Protein AF-A0A3A8TGN4-F1 (afdb_monomer_lite)

Secondary structure (DSSP, 8-state):
--SSSSSSGGGTHHHHHHHHHHHHHHHHHTTTT-------HHHHHHHTTTSSSSTTPPPPHHHHHHHS-HHHHHHHHH-HHHH-TT-----TTS-HHHHHHHHHHHHHHTSPPPPPHHHHHHHHHHHHHHHHHHHHHH-TT----------

Sequence (151 aa):
MKRLHLLFLLLAPGIASAQASGETAFKRACVRCHVAQAPSVQAKKQSRGLTRSYPGAGPNLGEVMSRRSVDQVRTWIDNPTKVNRKTGCDTRRLADSEKNALIQFLATRAQPPPPPRDEMLEQEKRKGLARQSEQRQSQPGQQNPQQKGSK

Foldseek 3Di:
DPPPPVVVVVPPPVPVVLLVLLVVLCVPAPPVAEAQAADDPVVVVVVVPVVDDDPRHDYHLLVVPVVDDLVRLLVCLVPVCVVPVPDPRDNVPDDPSNSVSNSVNSNVRNDHDPDPPVVVVVVVVVVVVVVVVVVVVVDPDDDDPDDDDDD

pLDDT: mean 77.04, std 17.83, range [41.75, 95.62]

Radius of gyration: 25.77 Å; chains: 1; bounding box: 66×50×77 Å

Structure (mmCIF, N/CA/C/O backbone):
data_AF-A0A3A8TGN4-F1
#
_entry.id   AF-A0A3A8TGN4-F1
#
loop_
_atom_site.group_PDB
_atom_site.id
_atom_site.type_symbol
_atom_site.label_atom_id
_atom_site.label_alt_id
_atom_site.label_comp_id
_atom_site.label_asym_id
_atom_site.label_entity_id
_atom_site.label_seq_id
_atom_site.pdbx_PDB_ins_code
_atom_site.Cartn_x
_atom_site.Cartn_y
_atom_site.Cartn_z
_atom_site.occupancy
_atom_site.B_iso_or_equiv
_atom_site.auth_seq_id
_atom_site.auth_comp_id
_atom_site.auth_asym_id
_atom_site.auth_atom_id
_atom_site.pdbx_PDB_model_num
ATOM 1 N N . MET A 1 1 ? 2.861 -31.285 33.671 1.00 47.78 1 MET A N 1
ATOM 2 C CA . MET A 1 1 ? 2.458 -30.842 32.314 1.00 47.78 1 MET A CA 1
ATOM 3 C C . MET A 1 1 ? 2.434 -29.306 32.195 1.00 47.78 1 MET A C 1
ATOM 5 O O . MET A 1 1 ? 1.387 -28.730 31.962 1.00 47.78 1 MET A O 1
ATOM 9 N N . LYS A 1 2 ? 3.567 -28.610 32.402 1.00 53.62 2 LYS A N 1
ATOM 10 C CA . LYS A 1 2 ? 3.646 -27.123 32.366 1.00 53.62 2 LYS A CA 1
ATOM 11 C C . LYS A 1 2 ? 4.832 -26.573 31.553 1.00 53.62 2 LYS A C 1
ATOM 13 O O . LYS A 1 2 ? 5.042 -25.371 31.509 1.00 53.62 2 LYS A O 1
ATOM 18 N N . ARG A 1 3 ? 5.607 -27.444 30.892 1.00 56.09 3 ARG A N 1
ATOM 19 C CA . ARG A 1 3 ? 6.813 -27.062 30.130 1.00 56.09 3 ARG A CA 1
ATOM 20 C C . ARG A 1 3 ? 6.590 -26.910 28.621 1.00 56.09 3 ARG A C 1
ATOM 22 O O . ARG A 1 3 ? 7.488 -26.445 27.935 1.00 56.09 3 ARG A O 1
ATOM 29 N N . LEU A 1 4 ? 5.407 -27.254 28.104 1.00 57.31 4 LEU A N 1
ATOM 30 C CA . LEU A 1 4 ? 5.152 -27.262 26.657 1.00 57.31 4 LEU A CA 1
ATOM 31 C C . LEU A 1 4 ? 4.652 -25.918 26.091 1.00 57.31 4 LEU A C 1
ATOM 33 O O . LEU A 1 4 ? 4.679 -25.728 24.883 1.00 57.31 4 LEU A O 1
ATOM 37 N N . HIS A 1 5 ? 4.231 -24.967 26.933 1.00 55.25 5 HIS A N 1
ATOM 38 C CA . HIS A 1 5 ? 3.720 -23.667 26.467 1.00 55.25 5 HIS A CA 1
ATOM 39 C C . HIS A 1 5 ? 4.806 -22.615 26.196 1.00 55.25 5 HIS A C 1
ATOM 41 O O . HIS A 1 5 ? 4.541 -21.639 25.504 1.00 55.25 5 HIS A O 1
ATOM 47 N N . LEU A 1 6 ? 6.037 -22.816 26.678 1.00 56.91 6 LEU A N 1
ATOM 48 C CA . LEU A 1 6 ? 7.140 -21.866 26.464 1.00 56.91 6 LEU A CA 1
ATOM 49 C C . LEU A 1 6 ? 7.827 -22.017 25.096 1.00 56.91 6 LEU A C 1
ATOM 51 O O . LEU A 1 6 ? 8.460 -21.077 24.629 1.00 56.91 6 LEU A O 1
ATOM 55 N N . LEU A 1 7 ? 7.665 -23.159 24.420 1.00 55.78 7 LEU A N 1
ATOM 56 C CA . LEU A 1 7 ? 8.272 -23.406 23.105 1.00 55.78 7 LEU A CA 1
ATOM 57 C C . LEU A 1 7 ? 7.545 -22.697 21.950 1.00 55.78 7 LEU A C 1
ATOM 59 O O . LEU A 1 7 ? 8.168 -22.397 20.938 1.00 55.78 7 LEU A O 1
ATOM 63 N N . PHE A 1 8 ? 6.263 -22.355 22.108 1.00 55.47 8 PHE A N 1
ATOM 64 C CA . PHE A 1 8 ? 5.501 -21.644 21.071 1.00 55.47 8 PHE A CA 1
ATOM 65 C C . PHE A 1 8 ? 5.881 -20.158 20.946 1.00 55.47 8 PHE A C 1
ATOM 67 O O . PHE A 1 8 ? 5.748 -19.580 19.871 1.00 55.47 8 PHE A O 1
ATOM 74 N N . LEU A 1 9 ? 6.403 -19.539 22.013 1.00 58.31 9 LEU A N 1
ATOM 75 C CA . LEU A 1 9 ? 6.817 -18.127 22.009 1.00 58.31 9 LEU A CA 1
ATOM 76 C C . LEU A 1 9 ? 8.159 -17.889 21.296 1.00 58.31 9 LEU A C 1
ATOM 78 O O . LEU A 1 9 ? 8.432 -16.773 20.862 1.00 58.31 9 LEU A O 1
ATOM 82 N N . LEU A 1 10 ? 8.981 -18.930 21.129 1.00 58.22 10 LEU A N 1
ATOM 83 C CA . LEU A 1 10 ? 10.295 -18.838 20.481 1.00 58.22 10 LEU A CA 1
ATOM 84 C C . LEU A 1 10 ? 10.240 -18.948 18.945 1.00 58.22 10 LEU A C 1
ATOM 86 O O . LEU A 1 10 ? 11.234 -18.657 18.288 1.00 58.22 10 LEU A O 1
ATOM 90 N N . LEU A 1 11 ? 9.087 -19.298 18.357 1.00 56.78 11 LEU A N 1
ATOM 91 C CA . LEU A 1 11 ? 8.888 -19.336 16.896 1.00 56.78 11 LEU A CA 1
ATOM 92 C C . LEU A 1 11 ? 8.423 -17.996 16.289 1.00 56.78 11 LEU A C 1
ATOM 94 O O . LEU A 1 11 ? 8.167 -17.913 15.088 1.00 56.78 11 LEU A O 1
ATOM 98 N N . ALA A 1 12 ? 8.370 -16.918 17.075 1.00 54.59 12 ALA A N 1
ATOM 99 C CA . ALA A 1 12 ? 7.959 -15.596 16.603 1.00 54.59 12 ALA A CA 1
ATOM 100 C C . ALA A 1 12 ? 9.026 -14.687 15.919 1.00 54.59 12 ALA A C 1
ATOM 102 O O . ALA A 1 12 ? 8.636 -13.587 15.517 1.00 54.59 12 ALA A O 1
ATOM 103 N N . PRO A 1 13 ? 10.323 -15.033 15.711 1.00 55.44 13 PRO A N 1
ATOM 104 C CA . PRO A 1 13 ? 11.270 -14.068 15.133 1.00 55.44 13 PRO A CA 1
ATOM 105 C C . PRO A 1 13 ? 11.105 -13.837 13.617 1.00 55.44 13 PRO A C 1
ATOM 107 O O . PRO A 1 13 ? 11.727 -12.929 13.070 1.00 55.44 13 PRO A O 1
ATOM 110 N N . GLY A 1 14 ? 10.250 -14.594 12.920 1.00 53.44 14 GLY A N 1
ATOM 111 C CA . GLY A 1 14 ? 10.043 -14.436 11.472 1.00 53.44 14 GLY A CA 1
ATOM 112 C C . GLY A 1 14 ? 9.105 -13.293 11.059 1.00 53.44 14 GLY A C 1
ATOM 113 O O . GLY A 1 14 ? 9.177 -12.813 9.932 1.00 53.44 14 GLY A O 1
ATOM 114 N N . ILE A 1 15 ? 8.219 -12.836 11.948 1.00 54.81 15 ILE A N 1
ATOM 115 C CA . ILE A 1 15 ? 7.151 -11.887 11.573 1.00 54.81 15 ILE A CA 1
ATOM 116 C C . ILE A 1 15 ? 7.651 -10.433 11.624 1.00 54.81 15 ILE A C 1
ATOM 118 O O . ILE A 1 15 ? 7.251 -9.599 10.810 1.00 54.81 15 ILE A O 1
ATOM 122 N N . ALA A 1 16 ? 8.570 -10.123 12.542 1.00 58.50 16 ALA A N 1
ATOM 123 C CA . ALA A 1 16 ? 9.116 -8.775 12.699 1.00 58.50 16 ALA A CA 1
ATOM 124 C C . ALA A 1 16 ? 10.047 -8.369 11.539 1.00 58.50 16 ALA A C 1
ATOM 126 O O . ALA A 1 16 ? 10.009 -7.223 11.087 1.00 58.50 16 ALA A O 1
ATOM 127 N N . SER A 1 17 ? 10.844 -9.304 11.011 1.00 60.22 17 SER A N 1
ATOM 128 C CA . SER A 1 17 ? 11.780 -9.037 9.909 1.00 60.22 17 SER A CA 1
ATOM 129 C C . SER A 1 17 ? 11.064 -8.742 8.586 1.00 60.22 17 SER A C 1
ATOM 131 O O . SER A 1 17 ? 11.478 -7.849 7.844 1.00 60.22 17 SER A O 1
ATOM 133 N N . ALA A 1 18 ? 9.943 -9.418 8.319 1.00 59.19 18 ALA A N 1
ATOM 134 C CA . ALA A 1 18 ? 9.122 -9.179 7.134 1.00 59.19 18 ALA A CA 1
ATOM 13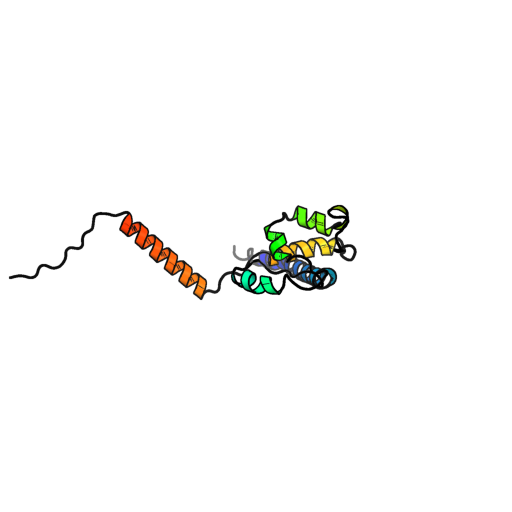5 C C . ALA A 1 18 ? 8.488 -7.773 7.128 1.00 59.19 18 ALA A C 1
ATOM 137 O O . ALA A 1 18 ? 8.448 -7.119 6.086 1.00 59.19 18 ALA A O 1
ATOM 138 N N . GLN A 1 19 ? 8.046 -7.267 8.285 1.00 65.00 19 GLN A N 1
ATOM 139 C CA . GLN A 1 19 ? 7.483 -5.914 8.389 1.00 65.00 19 GLN A CA 1
ATOM 140 C C . GLN A 1 19 ? 8.542 -4.822 8.206 1.00 65.00 19 GLN A C 1
ATOM 142 O O . GLN A 1 19 ? 8.312 -3.867 7.462 1.00 65.00 19 GLN A O 1
ATOM 147 N N . ALA A 1 20 ? 9.724 -4.990 8.809 1.00 74.56 20 ALA A N 1
ATOM 148 C CA . ALA A 1 20 ? 10.839 -4.058 8.629 1.00 74.56 20 ALA A CA 1
ATOM 149 C C . ALA A 1 20 ? 11.309 -3.999 7.161 1.00 74.56 20 ALA A C 1
ATOM 151 O O . ALA A 1 20 ? 11.596 -2.922 6.627 1.00 74.56 20 ALA A O 1
ATOM 152 N N . SER A 1 21 ? 11.328 -5.150 6.479 1.00 85.00 21 SER A N 1
ATOM 153 C CA . SER A 1 21 ? 11.619 -5.236 5.043 1.00 85.00 21 SER A CA 1
ATOM 154 C C . SER A 1 21 ? 10.566 -4.507 4.195 1.00 85.00 21 SER A C 1
ATOM 156 O O . SER A 1 21 ? 10.923 -3.714 3.322 1.00 85.00 21 SER A O 1
ATOM 158 N N . GLY A 1 22 ? 9.276 -4.694 4.492 1.00 90.94 22 GLY A N 1
ATOM 159 C CA . GLY A 1 22 ? 8.182 -4.043 3.766 1.00 90.94 22 GLY A CA 1
ATOM 160 C C . GLY A 1 22 ? 8.161 -2.521 3.920 1.00 90.94 22 GLY A C 1
ATOM 161 O O . GLY A 1 22 ? 7.978 -1.798 2.938 1.00 90.94 22 GLY A O 1
ATOM 162 N N . GLU A 1 23 ? 8.422 -2.016 5.126 1.00 92.12 23 GLU A N 1
ATOM 163 C CA . GLU A 1 23 ? 8.550 -0.576 5.371 1.00 92.12 23 GLU A CA 1
ATOM 164 C C . GLU A 1 23 ? 9.742 0.026 4.611 1.00 92.12 23 GLU A C 1
ATOM 166 O O . GLU A 1 23 ? 9.642 1.112 4.032 1.00 92.12 23 GLU A O 1
ATOM 171 N N . THR A 1 24 ? 10.864 -0.694 4.564 1.00 93.25 24 THR A N 1
ATOM 172 C CA . THR A 1 24 ? 12.062 -0.270 3.828 1.00 93.25 24 THR A CA 1
ATOM 173 C C . THR A 1 24 ? 11.790 -0.208 2.325 1.00 93.25 24 THR A C 1
ATOM 175 O O . THR A 1 24 ? 12.111 0.793 1.677 1.00 93.25 24 THR A O 1
ATOM 178 N N . ALA A 1 25 ? 11.118 -1.224 1.776 1.00 94.12 25 ALA A N 1
ATOM 179 C CA . ALA A 1 25 ? 10.684 -1.240 0.382 1.00 94.12 25 ALA A CA 1
ATOM 180 C C . ALA A 1 25 ? 9.755 -0.053 0.065 1.00 94.12 25 ALA A C 1
ATOM 182 O O . ALA A 1 25 ? 9.953 0.643 -0.936 1.00 94.12 25 ALA A O 1
ATOM 183 N N . PHE A 1 26 ? 8.801 0.249 0.955 1.00 93.44 26 PHE A N 1
ATOM 184 C CA . PHE A 1 26 ? 7.904 1.399 0.816 1.00 93.44 26 PHE A CA 1
ATOM 185 C C . PHE A 1 26 ? 8.665 2.734 0.813 1.00 93.44 26 PHE A C 1
ATOM 187 O O . PHE A 1 26 ? 8.457 3.567 -0.075 1.00 93.44 26 PHE A O 1
ATOM 194 N N . LYS A 1 27 ? 9.575 2.940 1.772 1.00 91.81 27 LYS A N 1
ATOM 195 C CA . LYS A 1 27 ? 10.405 4.154 1.864 1.00 91.81 27 LYS A CA 1
ATOM 196 C C . LYS A 1 27 ? 11.276 4.352 0.624 1.00 91.81 27 LYS A C 1
ATOM 198 O O . LYS A 1 27 ? 11.461 5.478 0.177 1.00 91.81 27 LYS A O 1
ATOM 203 N N . ARG A 1 28 ? 11.780 3.267 0.037 1.00 92.00 28 ARG A N 1
ATOM 204 C CA . ARG A 1 28 ? 12.645 3.324 -1.147 1.00 92.00 28 ARG A CA 1
ATOM 205 C C . ARG A 1 28 ? 11.875 3.583 -2.443 1.00 92.00 28 ARG A C 1
ATOM 207 O O . ARG A 1 28 ? 12.333 4.370 -3.270 1.00 92.00 28 ARG A O 1
ATOM 214 N N . ALA A 1 29 ? 10.739 2.914 -2.641 1.00 91.56 29 ALA A N 1
ATOM 215 C CA . ALA A 1 29 ? 10.053 2.884 -3.936 1.00 91.56 29 ALA A CA 1
ATOM 216 C C . ALA A 1 29 ? 8.766 3.721 -3.996 1.00 91.56 29 ALA A C 1
ATOM 218 O O . ALA A 1 29 ? 8.382 4.166 -5.075 1.00 91.56 29 ALA A O 1
ATOM 219 N N . CYS A 1 30 ? 8.090 3.947 -2.868 1.00 91.75 30 CYS A N 1
ATOM 220 C CA . CYS A 1 30 ? 6.711 4.443 -2.866 1.00 91.75 30 CYS A CA 1
ATOM 221 C C . CYS A 1 30 ? 6.552 5.824 -2.218 1.00 91.75 30 CYS A C 1
ATOM 223 O O . CYS A 1 30 ? 5.723 6.607 -2.678 1.00 91.75 30 CYS A O 1
ATOM 225 N N . VAL A 1 31 ? 7.346 6.152 -1.190 1.00 90.69 31 VAL A N 1
ATOM 226 C CA . VAL A 1 31 ? 7.131 7.346 -0.339 1.00 90.69 31 VAL A CA 1
ATOM 227 C C . VAL A 1 31 ? 7.197 8.682 -1.086 1.00 90.69 31 VAL A C 1
ATOM 229 O O . VAL A 1 31 ? 6.625 9.672 -0.644 1.00 90.69 31 VAL A O 1
ATOM 232 N N . ARG A 1 32 ? 7.867 8.719 -2.245 1.00 88.38 32 ARG A N 1
ATOM 233 C CA . ARG A 1 32 ? 7.952 9.924 -3.085 1.00 88.38 32 ARG A CA 1
ATOM 234 C C . ARG A 1 32 ? 6.606 10.327 -3.684 1.00 88.38 32 ARG A C 1
ATOM 236 O O . ARG A 1 32 ? 6.395 11.505 -3.944 1.00 88.38 32 ARG A O 1
ATOM 243 N N . CYS A 1 33 ? 5.729 9.355 -3.924 1.00 89.94 33 CYS A N 1
ATOM 244 C CA . CYS A 1 33 ? 4.431 9.572 -4.560 1.00 89.94 33 CYS A CA 1
ATOM 245 C C . CYS A 1 33 ? 3.269 9.238 -3.626 1.00 89.94 33 CYS A C 1
ATOM 247 O O . CYS A 1 33 ? 2.172 9.739 -3.831 1.00 89.94 33 CYS A O 1
ATOM 249 N N . HIS A 1 34 ? 3.477 8.390 -2.623 1.00 91.44 34 HIS A N 1
ATOM 250 C CA . HIS A 1 34 ? 2.407 7.806 -1.832 1.00 91.44 34 HIS A CA 1
ATOM 251 C C . HIS A 1 34 ? 2.625 7.986 -0.334 1.00 91.44 34 HIS A C 1
ATOM 253 O O . HIS A 1 34 ? 3.747 7.971 0.164 1.00 91.44 34 HIS A O 1
ATOM 259 N N . VAL A 1 35 ? 1.514 8.013 0.397 1.00 89.75 35 VAL A N 1
ATOM 260 C CA . VAL A 1 35 ? 1.479 7.798 1.847 1.00 89.75 35 VAL A CA 1
ATOM 261 C C . VAL A 1 35 ? 0.849 6.434 2.146 1.00 89.75 35 VAL A C 1
ATOM 263 O O . VAL A 1 35 ? 0.011 5.958 1.382 1.00 89.75 35 VAL A O 1
ATOM 266 N N . ALA A 1 36 ? 1.253 5.799 3.248 1.00 88.50 36 ALA A N 1
ATOM 267 C CA 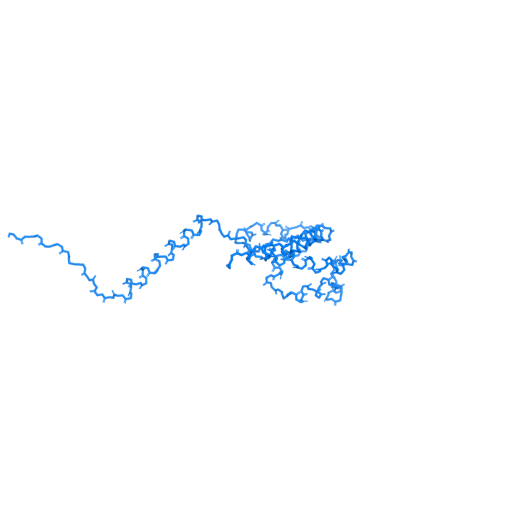. ALA A 1 36 ? 0.694 4.535 3.736 1.00 88.50 36 ALA A CA 1
ATOM 268 C C . ALA A 1 36 ? 0.069 4.759 5.119 1.00 88.50 36 ALA A C 1
ATOM 270 O O . ALA A 1 36 ? 0.673 4.469 6.159 1.00 88.50 36 ALA A O 1
ATOM 271 N N . GLN A 1 37 ? -1.123 5.356 5.129 1.00 82.69 37 GLN A N 1
ATOM 272 C CA . GLN A 1 37 ? -1.853 5.667 6.355 1.00 82.69 37 GLN A CA 1
ATOM 273 C C . GLN A 1 37 ? -3.310 5.244 6.227 1.00 82.69 37 GLN A C 1
ATOM 275 O O . GLN A 1 37 ? -3.967 5.543 5.229 1.00 82.69 37 GLN A O 1
ATOM 280 N N . ALA A 1 38 ? -3.817 4.593 7.266 1.00 75.06 38 ALA A N 1
ATOM 281 C CA . ALA A 1 38 ? -5.200 4.181 7.330 1.00 75.06 38 ALA A CA 1
ATOM 282 C C . ALA A 1 38 ? -6.164 5.369 7.187 1.00 75.06 38 ALA A C 1
ATOM 284 O O . ALA A 1 38 ? -5.883 6.470 7.680 1.00 75.06 38 ALA A O 1
ATOM 285 N N . PRO A 1 39 ? -7.328 5.157 6.558 1.00 66.25 39 PRO A N 1
ATOM 286 C CA . PRO A 1 39 ? -8.376 6.159 6.530 1.00 66.25 39 PRO A CA 1
ATOM 287 C C . PRO A 1 39 ? -8.934 6.353 7.949 1.00 66.25 39 PRO A C 1
ATOM 289 O O . PRO A 1 39 ? -9.677 5.516 8.449 1.00 66.25 39 PRO A O 1
ATOM 292 N N . SER A 1 40 ? -8.598 7.465 8.607 1.00 64.50 40 SER A N 1
ATOM 293 C CA . SER A 1 40 ? -9.250 7.885 9.855 1.00 64.50 40 SER A CA 1
ATOM 294 C C . SER A 1 40 ? -10.195 9.067 9.627 1.00 64.50 40 SER A C 1
ATOM 296 O O . SER A 1 40 ? -10.064 9.831 8.663 1.00 64.50 40 SER A O 1
ATOM 298 N N . VAL A 1 41 ? -11.179 9.222 10.516 1.00 57.53 41 VAL A N 1
ATOM 299 C CA . VAL A 1 41 ? -12.149 10.328 10.462 1.00 57.53 41 VAL A CA 1
ATOM 300 C C . VAL A 1 41 ? -11.438 11.677 10.648 1.00 57.53 41 VAL A C 1
ATOM 302 O O . VAL A 1 41 ? -11.753 12.625 9.926 1.00 57.53 41 VAL A O 1
ATOM 305 N N . GLN A 1 42 ? -10.406 11.754 11.504 1.00 52.91 42 GLN A N 1
ATOM 306 C CA . GLN A 1 42 ? -9.517 12.924 11.564 1.00 52.91 42 GLN A CA 1
ATOM 307 C C . GLN A 1 42 ? -8.640 13.066 10.303 1.00 52.91 42 GLN A C 1
ATOM 309 O O . GLN A 1 42 ? -8.474 14.179 9.797 1.00 52.91 42 GLN A O 1
ATOM 314 N N . ALA A 1 43 ? -8.140 11.964 9.732 1.00 51.50 43 ALA A N 1
ATOM 315 C CA . ALA A 1 43 ? -7.313 11.999 8.526 1.00 51.50 43 ALA A CA 1
ATOM 316 C C . ALA A 1 43 ? -8.089 12.479 7.296 1.00 51.50 43 ALA A C 1
ATOM 318 O O . ALA A 1 43 ? -7.484 13.105 6.442 1.00 51.50 43 ALA A O 1
ATOM 319 N N . LYS A 1 44 ? -9.416 12.300 7.203 1.00 49.88 44 LYS A N 1
ATOM 320 C CA . LYS A 1 44 ? -10.231 12.907 6.126 1.00 49.88 44 LYS A CA 1
ATOM 321 C C . LYS A 1 44 ? -10.265 14.441 6.170 1.00 49.88 44 LYS A C 1
ATOM 323 O O . LYS A 1 44 ? -10.426 15.066 5.121 1.00 49.88 44 LYS A O 1
ATOM 328 N N . LYS A 1 45 ? -10.113 15.060 7.350 1.00 46.22 45 LYS A N 1
ATOM 329 C CA . LYS A 1 45 ? -9.974 16.524 7.477 1.00 46.22 45 LYS A CA 1
ATOM 330 C C . LYS A 1 45 ? -8.574 16.997 7.071 1.00 46.22 45 LYS A C 1
ATOM 332 O O . LYS A 1 45 ? -8.469 18.034 6.429 1.00 46.22 45 LYS A O 1
ATOM 337 N N . GLN A 1 46 ? -7.527 16.225 7.376 1.00 44.97 46 GLN A N 1
ATOM 338 C CA . GLN A 1 46 ? -6.140 16.558 7.009 1.00 44.97 46 GLN A CA 1
ATOM 339 C C . GLN A 1 46 ? -5.767 16.157 5.567 1.00 44.97 46 GLN A C 1
ATOM 341 O O . GLN A 1 46 ? -4.971 16.831 4.918 1.00 44.97 46 GLN A O 1
ATOM 346 N N . SER A 1 47 ? -6.370 15.103 5.011 1.00 46.72 47 SER A N 1
ATOM 347 C CA . SER A 1 47 ? -6.037 14.578 3.682 1.00 46.72 47 SER A CA 1
ATOM 348 C C . SER A 1 47 ? -6.568 15.445 2.553 1.00 46.72 47 SER A C 1
ATOM 350 O O . SER A 1 47 ? -5.963 15.445 1.483 1.00 46.72 47 SER A O 1
ATOM 352 N N . ARG A 1 48 ? -7.612 16.255 2.789 1.00 45.69 48 ARG A N 1
ATOM 353 C CA . ARG A 1 48 ? -8.049 17.290 1.835 1.00 45.69 48 ARG A CA 1
ATOM 354 C C . ARG A 1 48 ? -6.937 18.296 1.497 1.00 45.69 48 ARG A C 1
ATOM 356 O O . ARG A 1 48 ? -7.021 18.905 0.438 1.00 45.69 48 ARG A O 1
ATOM 363 N N . GLY A 1 49 ? -5.904 18.425 2.340 1.00 41.88 49 GLY A N 1
ATOM 364 C CA . GLY A 1 49 ? -4.723 19.264 2.093 1.00 41.88 49 GLY A CA 1
ATOM 365 C C . GLY A 1 49 ? -3.445 18.521 1.675 1.00 41.88 49 GLY A C 1
ATOM 366 O O . GLY A 1 49 ? -2.496 19.168 1.260 1.00 41.88 49 GLY A O 1
ATOM 367 N N . LEU A 1 50 ? -3.398 17.184 1.766 1.00 47.56 50 LEU A N 1
ATOM 368 C CA . LEU A 1 50 ? -2.199 16.381 1.444 1.00 47.56 50 LEU A CA 1
ATOM 369 C C . LEU A 1 50 ? -2.372 15.478 0.211 1.00 47.56 50 LEU A C 1
ATOM 371 O O . LEU A 1 50 ? -1.388 15.001 -0.341 1.00 47.56 50 LEU A O 1
ATOM 375 N N . THR A 1 51 ? -3.609 15.261 -0.255 1.00 47.72 51 THR A N 1
ATOM 376 C CA . THR A 1 51 ? -3.904 14.565 -1.531 1.00 47.72 51 THR A CA 1
ATOM 377 C C . THR A 1 51 ? -4.051 15.515 -2.725 1.00 47.72 51 THR A C 1
ATOM 379 O O . THR A 1 51 ? -4.310 15.082 -3.846 1.00 47.72 51 THR A O 1
ATOM 382 N N . ARG A 1 52 ? -3.851 16.815 -2.503 1.00 49.97 52 ARG A N 1
ATOM 383 C CA . ARG A 1 52 ? -3.790 17.871 -3.519 1.00 49.97 52 ARG A CA 1
ATOM 384 C C . ARG A 1 52 ? -2.636 18.774 -3.058 1.00 49.97 52 ARG A C 1
ATOM 386 O O . ARG A 1 52 ? -2.745 19.363 -1.996 1.00 49.97 52 ARG A O 1
ATOM 393 N N . SER A 1 53 ? -1.440 18.745 -3.647 1.00 50.69 53 SER A N 1
ATOM 394 C CA . SER A 1 53 ? -1.112 19.643 -4.762 1.00 50.69 53 SER A CA 1
ATOM 395 C C . SER A 1 53 ? 0.369 19.518 -5.177 1.00 50.69 53 SER A C 1
ATOM 397 O O . SER A 1 53 ? 1.147 20.447 -4.983 1.00 50.69 53 SER A O 1
ATOM 399 N N . TYR A 1 54 ? 0.792 18.398 -5.768 1.00 53.72 54 TYR A N 1
ATOM 400 C CA . TYR A 1 54 ? 1.959 18.432 -6.661 1.00 53.72 54 TYR A CA 1
ATOM 401 C C . TYR A 1 54 ? 1.782 17.432 -7.816 1.00 53.72 54 TYR A C 1
ATOM 403 O O . TYR A 1 54 ? 1.305 16.316 -7.578 1.00 53.72 54 TYR A O 1
ATOM 411 N N . PRO A 1 55 ? 2.118 17.801 -9.067 1.00 52.50 55 PRO A N 1
ATOM 412 C CA . PRO A 1 55 ? 2.091 16.883 -10.202 1.00 52.50 55 PRO A CA 1
ATOM 413 C C . PRO A 1 55 ? 2.908 15.611 -9.916 1.00 52.50 55 PRO A C 1
ATOM 415 O O . PRO A 1 55 ? 4.097 15.683 -9.630 1.00 52.50 55 PRO A O 1
ATOM 418 N N . GLY A 1 56 ? 2.274 14.435 -9.982 1.00 62.25 56 GLY A N 1
ATOM 419 C CA . GLY A 1 56 ? 2.935 13.141 -9.741 1.00 62.25 56 GLY A CA 1
ATOM 420 C C . GLY A 1 56 ? 2.698 12.510 -8.362 1.00 62.25 56 GLY A C 1
ATOM 421 O O . GLY A 1 56 ? 3.216 11.422 -8.106 1.00 62.25 56 GLY A O 1
ATOM 422 N N . ALA A 1 57 ? 1.896 13.132 -7.490 1.00 78.06 57 ALA A N 1
ATOM 423 C CA . ALA A 1 57 ? 1.406 12.475 -6.277 1.00 78.06 57 ALA A CA 1
ATOM 424 C C . ALA A 1 57 ? 0.398 11.358 -6.621 1.00 78.06 57 ALA A C 1
ATOM 426 O O . ALA A 1 57 ? -0.547 11.556 -7.386 1.00 78.06 57 ALA A O 1
ATOM 427 N N . GLY A 1 58 ? 0.608 10.174 -6.051 1.00 83.88 58 GLY A N 1
ATOM 428 C CA . GLY A 1 58 ? -0.286 9.025 -6.129 1.00 83.88 58 GLY A CA 1
ATOM 429 C C . GLY A 1 58 ? -1.270 8.963 -4.948 1.00 83.88 58 GLY A C 1
ATOM 430 O O . GLY A 1 58 ? -1.134 9.701 -3.972 1.00 83.88 58 GLY A O 1
ATOM 431 N N . PRO A 1 59 ? -2.288 8.084 -5.004 1.00 88.12 59 PRO A N 1
ATOM 432 C CA . PRO A 1 59 ? -3.275 7.940 -3.931 1.00 88.12 59 PRO A CA 1
ATOM 433 C C . PRO A 1 59 ? -2.657 7.476 -2.603 1.00 88.12 59 PRO A C 1
ATOM 435 O O . PRO A 1 59 ? -1.633 6.794 -2.585 1.00 88.12 59 PRO A O 1
ATOM 438 N N . ASN A 1 60 ? -3.328 7.755 -1.482 1.00 88.19 60 ASN A N 1
ATOM 439 C CA . ASN A 1 60 ? -2.988 7.134 -0.200 1.00 88.19 60 ASN A CA 1
ATOM 440 C C . ASN A 1 60 ? -3.183 5.611 -0.293 1.00 88.19 60 ASN A C 1
ATOM 442 O O . ASN A 1 60 ? -4.301 5.131 -0.495 1.00 88.19 60 ASN A O 1
ATOM 446 N N . LEU A 1 61 ? -2.109 4.843 -0.117 1.00 90.81 61 LEU A N 1
ATOM 447 C CA . LEU A 1 61 ? -2.152 3.389 -0.242 1.00 90.81 61 LEU A CA 1
ATOM 448 C C . LEU A 1 61 ? -2.902 2.718 0.909 1.00 90.81 61 LEU A C 1
ATOM 450 O O . LEU A 1 61 ? -3.521 1.688 0.678 1.00 90.81 61 LEU A O 1
ATOM 454 N N . GLY A 1 62 ? -2.947 3.313 2.104 1.00 87.12 62 GLY A N 1
ATOM 455 C CA . GLY A 1 62 ? -3.786 2.788 3.189 1.00 87.12 62 GLY A CA 1
ATOM 456 C C . GLY A 1 62 ? -5.281 2.837 2.842 1.00 87.12 62 GLY A C 1
ATOM 457 O O . GLY A 1 62 ? -6.030 1.927 3.183 1.00 87.12 62 GLY A O 1
ATOM 458 N N . GLU A 1 63 ? -5.711 3.844 2.075 1.00 85.75 63 GLU A N 1
ATOM 459 C CA . GLU A 1 63 ? -7.072 3.914 1.529 1.00 85.75 63 GLU A CA 1
ATOM 460 C C . GLU A 1 63 ? -7.273 2.924 0.372 1.00 85.75 63 GLU A C 1
ATOM 462 O O . GLU A 1 63 ? -8.307 2.257 0.310 1.00 85.75 63 GLU A O 1
ATOM 467 N N . VAL A 1 64 ? -6.287 2.773 -0.522 1.00 89.75 64 VAL A N 1
ATOM 468 C CA . VAL A 1 64 ? -6.334 1.769 -1.603 1.00 89.75 64 VAL A CA 1
ATOM 469 C C . VAL A 1 64 ? -6.534 0.359 -1.044 1.00 89.75 64 VAL A C 1
ATOM 471 O O . VAL A 1 64 ? -7.389 -0.366 -1.552 1.00 89.75 64 VAL A O 1
ATOM 474 N N . MET A 1 65 ? -5.825 0.002 0.031 1.00 90.69 65 MET A N 1
ATOM 475 C CA . MET A 1 65 ? -5.945 -1.304 0.692 1.00 90.69 65 MET A CA 1
ATOM 476 C C . MET A 1 65 ? -7.349 -1.581 1.251 1.00 90.69 65 MET A C 1
ATOM 478 O O . MET A 1 65 ? -7.736 -2.736 1.369 1.00 90.69 65 MET A O 1
ATOM 482 N N . SER A 1 66 ? -8.145 -0.547 1.550 1.00 86.06 66 SER A N 1
ATOM 483 C CA . SER A 1 66 ? -9.550 -0.714 1.968 1.00 86.06 66 SER A CA 1
ATOM 484 C C . SER A 1 66 ? -10.533 -0.914 0.806 1.00 86.06 66 SER A C 1
ATOM 486 O O . SER A 1 66 ? -11.685 -1.277 1.027 1.00 86.06 66 SER A O 1
ATOM 488 N N . ARG A 1 67 ? -10.104 -0.656 -0.438 1.00 87.06 67 ARG A N 1
ATOM 489 C CA . ARG A 1 67 ? -10.956 -0.655 -1.646 1.00 87.06 67 ARG A CA 1
ATOM 490 C C . ARG A 1 67 ? -10.584 -1.723 -2.668 1.00 87.06 67 ARG A C 1
ATOM 492 O O . ARG A 1 67 ? -11.256 -1.848 -3.697 1.00 87.06 67 ARG A O 1
ATOM 499 N N . ARG A 1 68 ? -9.466 -2.408 -2.456 1.00 91.00 68 ARG A N 1
ATOM 500 C CA . ARG A 1 68 ? -8.889 -3.375 -3.386 1.00 91.00 68 ARG A CA 1
ATOM 501 C C . ARG A 1 68 ? -8.555 -4.649 -2.640 1.00 91.00 68 ARG A C 1
ATOM 503 O O . ARG A 1 68 ? -8.133 -4.598 -1.489 1.00 91.00 68 ARG A O 1
ATOM 510 N N . SER A 1 69 ? -8.733 -5.783 -3.308 1.00 92.44 69 SER A N 1
ATOM 511 C CA . SER A 1 69 ? -8.259 -7.051 -2.763 1.00 92.44 69 SER A CA 1
ATOM 512 C C . SER A 1 69 ? -6.731 -7.092 -2.766 1.00 92.44 69 SER A C 1
ATOM 514 O O . SER A 1 69 ? -6.072 -6.415 -3.562 1.00 92.44 69 SER A O 1
ATOM 516 N N . VAL A 1 70 ? -6.159 -7.928 -1.901 1.00 92.06 70 VAL A N 1
ATOM 517 C CA . VAL A 1 70 ? -4.707 -8.148 -1.853 1.00 92.06 70 VAL A CA 1
ATOM 518 C C . VAL A 1 70 ? -4.173 -8.593 -3.219 1.00 92.06 70 VAL A C 1
ATOM 520 O O . VAL A 1 70 ? -3.125 -8.116 -3.642 1.00 92.06 70 VAL A O 1
ATOM 523 N N . ASP A 1 71 ? -4.916 -9.421 -3.955 1.00 94.31 71 ASP A N 1
ATOM 524 C CA . ASP A 1 71 ? -4.510 -9.880 -5.289 1.00 94.31 71 ASP A CA 1
ATOM 525 C C . ASP A 1 71 ? -4.544 -8.773 -6.344 1.00 94.31 71 ASP A C 1
ATOM 527 O O . ASP A 1 71 ? -3.669 -8.718 -7.208 1.00 94.31 71 ASP A O 1
ATOM 531 N N . GLN A 1 72 ? -5.499 -7.841 -6.259 1.00 94.62 72 GLN A N 1
ATOM 532 C CA . GLN A 1 72 ? -5.511 -6.661 -7.128 1.00 94.62 72 GLN A CA 1
ATOM 533 C C . GLN A 1 72 ? -4.295 -5.769 -6.862 1.00 94.62 72 GLN A C 1
ATOM 535 O O . GLN A 1 72 ? -3.679 -5.261 -7.800 1.00 94.62 72 GLN A O 1
ATOM 540 N N . VAL A 1 73 ? -3.928 -5.601 -5.590 1.00 94.81 73 VAL A N 1
ATOM 541 C CA . VAL A 1 73 ? -2.743 -4.829 -5.195 1.00 94.81 73 VAL A CA 1
ATOM 542 C C . VAL A 1 73 ? -1.463 -5.538 -5.635 1.00 94.81 73 VAL A C 1
ATOM 544 O O . VAL A 1 73 ? -0.579 -4.889 -6.189 1.00 94.81 73 VAL A O 1
ATOM 547 N N . ARG A 1 74 ? -1.383 -6.863 -5.476 1.00 95.12 74 ARG A N 1
ATOM 548 C CA . ARG A 1 74 ? -0.269 -7.680 -5.975 1.00 95.12 74 ARG A CA 1
ATOM 549 C C . ARG A 1 74 ? -0.110 -7.544 -7.487 1.00 95.12 74 ARG A C 1
ATOM 551 O O . ARG A 1 74 ? 0.964 -7.177 -7.946 1.00 95.12 74 ARG A O 1
ATOM 558 N N . THR A 1 75 ? -1.197 -7.721 -8.238 1.00 95.19 75 THR A N 1
ATOM 559 C CA . THR A 1 75 ? -1.216 -7.574 -9.704 1.00 95.19 75 THR A CA 1
ATOM 560 C C . THR A 1 75 ? -0.719 -6.194 -10.137 1.00 95.19 75 THR A C 1
ATOM 562 O O . THR A 1 75 ? 0.064 -6.077 -11.081 1.00 95.19 75 THR A O 1
ATOM 565 N N . TRP A 1 76 ? -1.142 -5.140 -9.432 1.00 95.62 76 TRP A N 1
ATOM 566 C CA . TRP A 1 76 ? -0.649 -3.788 -9.677 1.00 95.62 76 TRP A CA 1
ATOM 567 C C . TRP A 1 76 ? 0.851 -3.664 -9.396 1.00 95.62 76 TRP A C 1
ATOM 569 O O . TRP A 1 76 ? 1.572 -3.130 -10.231 1.00 95.62 76 TRP A O 1
ATOM 579 N N . ILE A 1 77 ? 1.332 -4.153 -8.249 1.00 95.31 77 ILE A N 1
ATOM 580 C CA . ILE A 1 77 ? 2.748 -4.068 -7.859 1.00 95.31 77 ILE A CA 1
ATOM 581 C C . ILE A 1 77 ? 3.643 -4.857 -8.819 1.00 95.31 77 ILE A C 1
ATOM 583 O O . ILE A 1 77 ? 4.750 -4.408 -9.120 1.00 95.31 77 ILE A O 1
ATOM 587 N N . ASP A 1 78 ? 3.177 -5.990 -9.338 1.00 95.06 78 ASP A N 1
ATOM 588 C CA . ASP A 1 78 ? 3.953 -6.804 -10.270 1.00 95.06 78 ASP A CA 1
ATOM 589 C C . ASP A 1 78 ? 4.198 -6.103 -11.599 1.00 95.06 78 ASP A C 1
ATOM 591 O O . ASP A 1 78 ? 5.309 -6.166 -12.134 1.00 95.06 78 ASP A O 1
ATOM 595 N N . ASN A 1 79 ? 3.184 -5.425 -12.142 1.00 93.56 79 ASN A N 1
ATOM 596 C CA . ASN A 1 79 ? 3.355 -4.654 -13.364 1.00 93.56 79 ASN A CA 1
ATOM 597 C C . ASN A 1 79 ? 2.293 -3.548 -13.526 1.00 93.56 79 ASN A C 1
ATOM 599 O O . ASN A 1 79 ? 1.280 -3.754 -14.207 1.00 93.56 79 ASN A O 1
ATOM 603 N N . PRO A 1 80 ? 2.553 -2.335 -13.004 1.00 94.44 80 PRO A N 1
ATOM 604 C CA . PRO A 1 80 ? 1.613 -1.223 -13.094 1.00 94.44 80 PRO A CA 1
ATOM 605 C C . PRO A 1 80 ? 1.272 -0.874 -14.545 1.00 94.44 80 PRO A C 1
ATOM 607 O O . PRO A 1 80 ? 0.121 -0.582 -14.860 1.00 94.44 80 PRO A O 1
ATOM 610 N N . THR A 1 81 ? 2.254 -0.950 -15.450 1.00 94.44 81 THR A N 1
ATOM 611 C CA . THR A 1 81 ? 2.082 -0.584 -16.866 1.00 94.44 81 THR A CA 1
ATOM 612 C C . THR A 1 81 ? 1.221 -1.571 -17.656 1.00 94.44 81 THR A C 1
ATOM 614 O O . THR A 1 81 ? 0.584 -1.165 -18.628 1.00 94.44 81 THR A O 1
ATOM 617 N N . LYS A 1 82 ? 1.141 -2.841 -17.226 1.00 93.62 82 LYS A N 1
ATOM 618 C CA . LYS A 1 82 ? 0.194 -3.823 -17.784 1.00 93.62 82 LYS A CA 1
ATOM 619 C C . LYS A 1 82 ? -1.245 -3.529 -17.368 1.00 93.62 82 LYS A C 1
ATOM 621 O O . LYS A 1 82 ? -2.148 -3.737 -18.168 1.00 93.62 82 LYS A O 1
ATOM 626 N N . VAL A 1 83 ? -1.454 -3.036 -16.146 1.00 93.75 83 VAL A N 1
ATOM 627 C CA . VAL A 1 83 ? -2.791 -2.674 -15.646 1.00 93.75 83 VAL A CA 1
ATOM 628 C C . VAL A 1 83 ? -3.233 -1.312 -16.189 1.00 93.75 83 VAL A C 1
ATOM 630 O O . VAL A 1 83 ? -4.379 -1.136 -16.592 1.00 93.75 83 VAL A O 1
ATOM 633 N N . ASN A 1 84 ? -2.323 -0.338 -16.225 1.00 93.12 84 ASN A N 1
ATOM 634 C CA . ASN A 1 84 ? -2.557 0.992 -16.773 1.00 93.12 84 ASN A CA 1
ATOM 635 C C . ASN A 1 84 ? -1.305 1.502 -17.498 1.00 93.12 84 ASN A C 1
ATOM 637 O O . ASN A 1 84 ? -0.360 1.975 -16.871 1.00 93.12 84 ASN A O 1
ATOM 641 N N . ARG A 1 85 ? -1.335 1.507 -18.836 1.00 93.19 85 ARG A N 1
ATOM 642 C CA . ARG A 1 85 ? -0.204 1.945 -19.677 1.00 93.19 85 ARG A CA 1
ATOM 643 C C . ARG A 1 85 ? 0.198 3.413 -19.490 1.00 93.19 85 ARG A C 1
ATOM 645 O O . ARG A 1 85 ? 1.296 3.780 -19.886 1.00 93.19 85 ARG A O 1
ATOM 652 N N . LYS A 1 86 ? -0.675 4.249 -18.915 1.00 91.69 86 LYS A N 1
ATOM 653 C CA . LYS A 1 86 ? -0.425 5.680 -18.663 1.00 91.69 86 LYS A CA 1
ATOM 654 C C . LYS A 1 86 ? 0.071 5.963 -17.240 1.00 91.69 86 LYS A C 1
ATOM 656 O O . LYS A 1 86 ? 0.201 7.124 -16.864 1.00 91.69 86 LYS A O 1
ATOM 661 N N . THR A 1 87 ? 0.288 4.935 -16.419 1.00 90.50 87 THR A N 1
ATOM 662 C CA . THR A 1 87 ? 0.757 5.125 -15.043 1.00 90.50 87 THR A CA 1
ATOM 663 C C . THR A 1 87 ? 2.212 5.590 -15.003 1.00 90.50 87 THR A C 1
ATOM 665 O O . THR A 1 87 ? 3.057 5.065 -15.722 1.00 90.50 87 THR A O 1
ATOM 668 N N . GLY A 1 88 ? 2.514 6.547 -14.123 1.00 89.06 88 GLY A N 1
ATOM 669 C CA . GLY A 1 88 ? 3.891 6.924 -13.780 1.00 89.06 88 GLY A CA 1
ATOM 670 C C . GLY A 1 88 ? 4.506 6.057 -12.673 1.00 89.06 88 GLY A C 1
ATOM 671 O O . GLY A 1 88 ? 5.636 6.299 -12.262 1.00 89.06 88 GLY A O 1
ATOM 672 N N . CYS A 1 89 ? 3.762 5.077 -12.149 1.00 90.94 89 CYS A N 1
ATOM 673 C CA . CYS A 1 89 ? 4.229 4.182 -11.094 1.00 90.94 89 CYS A CA 1
ATOM 674 C C . CYS A 1 89 ? 5.213 3.147 -11.665 1.00 90.94 89 CYS A C 1
ATOM 676 O O . CYS A 1 89 ? 4.835 2.356 -12.529 1.00 90.94 89 CYS A O 1
ATOM 678 N N . ASP A 1 90 ? 6.451 3.131 -11.161 1.00 90.56 90 ASP A N 1
ATOM 679 C CA . ASP A 1 90 ? 7.485 2.162 -11.543 1.00 90.56 90 ASP A CA 1
ATOM 680 C C . ASP A 1 90 ? 7.892 1.297 -10.345 1.00 90.56 90 ASP A C 1
ATOM 682 O O . ASP A 1 90 ? 8.546 1.759 -9.408 1.00 90.56 90 ASP A O 1
ATOM 686 N N . THR A 1 91 ? 7.513 0.023 -10.390 1.00 92.06 91 THR A N 1
ATOM 687 C CA . THR A 1 91 ? 7.807 -0.971 -9.350 1.00 92.06 91 THR A CA 1
ATOM 688 C C . THR A 1 91 ? 8.945 -1.916 -9.728 1.00 92.06 91 THR A C 1
ATOM 690 O O . THR A 1 91 ? 9.294 -2.783 -8.931 1.00 92.06 91 THR A O 1
ATOM 693 N N . ARG A 1 92 ? 9.594 -1.739 -10.890 1.00 89.00 92 ARG A N 1
ATOM 694 C CA . ARG A 1 92 ? 10.668 -2.637 -11.373 1.00 89.00 92 ARG A CA 1
ATOM 695 C C . ARG A 1 92 ? 11.903 -2.664 -10.470 1.00 89.00 92 ARG A C 1
ATOM 697 O O . ARG A 1 92 ? 12.741 -3.546 -10.599 1.00 89.00 92 ARG A O 1
ATOM 704 N N . ARG A 1 93 ? 12.031 -1.688 -9.566 1.00 86.50 93 ARG A N 1
ATOM 705 C CA . ARG A 1 93 ? 13.113 -1.605 -8.570 1.00 86.50 93 ARG A CA 1
ATOM 706 C C . ARG A 1 93 ? 12.870 -2.465 -7.323 1.00 86.50 93 ARG A C 1
ATOM 708 O O . ARG A 1 93 ? 13.736 -2.484 -6.447 1.00 86.50 93 ARG A O 1
ATOM 715 N N . LEU A 1 94 ? 11.711 -3.114 -7.216 1.00 92.06 94 LEU A N 1
ATOM 716 C CA . LEU A 1 94 ? 11.375 -4.032 -6.130 1.00 92.06 94 LEU A CA 1
ATOM 717 C C . LEU A 1 94 ? 11.725 -5.466 -6.534 1.00 92.06 94 LEU A C 1
ATOM 719 O O . LEU A 1 94 ? 11.236 -5.955 -7.553 1.00 92.06 94 LEU A O 1
ATOM 723 N N . ALA A 1 95 ? 12.528 -6.144 -5.718 1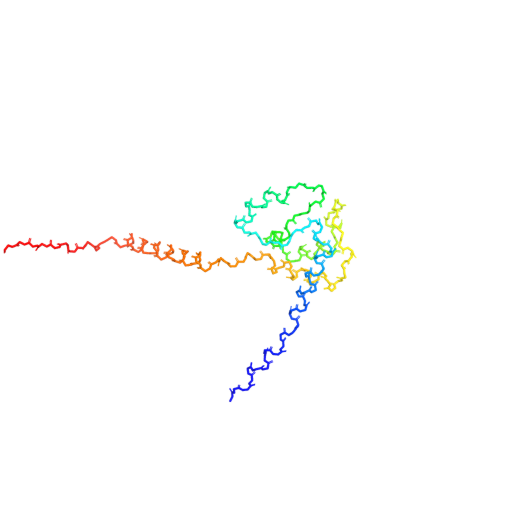.00 90.94 95 ALA A N 1
ATOM 724 C CA . ALA A 1 95 ? 12.714 -7.585 -5.819 1.00 90.94 95 ALA A CA 1
ATOM 725 C C . ALA A 1 95 ? 11.423 -8.317 -5.420 1.00 90.94 95 ALA A C 1
ATOM 727 O O . ALA A 1 95 ? 10.626 -7.810 -4.629 1.00 90.94 95 ALA A O 1
ATOM 728 N N . ASP A 1 96 ? 11.218 -9.536 -5.920 1.00 87.62 96 ASP A N 1
ATOM 729 C CA . ASP A 1 96 ? 9.978 -10.283 -5.660 1.00 87.62 96 ASP A CA 1
ATOM 730 C C . ASP A 1 96 ? 9.744 -10.561 -4.164 1.00 87.62 96 ASP A C 1
ATOM 732 O O . ASP A 1 96 ? 8.611 -10.485 -3.682 1.00 87.62 96 ASP A O 1
ATOM 736 N N . SER A 1 97 ? 10.816 -10.787 -3.398 1.00 85.94 97 SER A N 1
ATOM 737 C CA . SER A 1 97 ? 10.751 -10.911 -1.936 1.00 85.94 97 SER A CA 1
ATOM 738 C C . SER A 1 97 ? 10.268 -9.621 -1.259 1.00 85.94 97 SER A C 1
ATOM 740 O O . SER A 1 97 ? 9.471 -9.671 -0.319 1.00 85.94 97 SER A O 1
ATOM 742 N N . GLU A 1 98 ? 10.679 -8.460 -1.771 1.00 92.06 98 GLU A N 1
ATOM 743 C CA . GLU A 1 98 ? 10.274 -7.150 -1.257 1.00 92.06 98 GLU A CA 1
ATOM 744 C C . GLU A 1 98 ? 8.821 -6.824 -1.598 1.00 92.06 98 GLU A C 1
ATOM 746 O O . GLU A 1 98 ? 8.144 -6.180 -0.799 1.00 92.06 98 G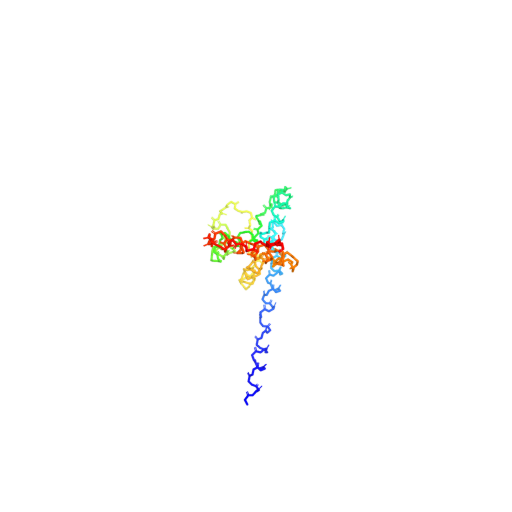LU A O 1
ATOM 751 N N . LYS A 1 99 ? 8.307 -7.278 -2.747 1.00 93.75 99 LYS A N 1
ATOM 752 C CA . LYS A 1 99 ? 6.903 -7.051 -3.128 1.00 93.75 99 LYS A CA 1
ATOM 753 C C . LYS A 1 99 ? 5.942 -7.677 -2.121 1.00 93.75 99 LYS A C 1
ATOM 755 O O . LYS A 1 99 ? 4.989 -7.029 -1.692 1.00 93.75 99 LYS A O 1
ATOM 760 N N . ASN A 1 100 ? 6.205 -8.915 -1.703 1.00 91.50 100 ASN A N 1
ATOM 761 C CA . ASN A 1 100 ? 5.382 -9.581 -0.694 1.00 91.50 100 ASN A CA 1
ATOM 762 C C . ASN A 1 100 ? 5.487 -8.888 0.672 1.00 91.50 100 ASN A C 1
ATOM 764 O O . ASN A 1 100 ? 4.460 -8.653 1.310 1.00 91.50 100 ASN A O 1
ATOM 768 N N . ALA A 1 101 ? 6.694 -8.504 1.094 1.00 92.56 101 ALA A N 1
ATOM 769 C CA . ALA A 1 101 ? 6.896 -7.755 2.334 1.00 92.56 101 ALA A CA 1
ATOM 770 C C . ALA A 1 101 ? 6.172 -6.393 2.309 1.00 92.56 101 ALA A C 1
ATOM 772 O O . ALA A 1 101 ? 5.512 -6.016 3.278 1.00 92.56 101 ALA A O 1
ATOM 773 N N . LEU A 1 102 ? 6.223 -5.686 1.176 1.00 94.38 102 LEU A N 1
ATOM 774 C CA . LEU A 1 102 ? 5.527 -4.421 0.951 1.00 94.38 102 LEU A CA 1
ATOM 775 C C . LEU A 1 102 ? 4.009 -4.580 1.084 1.00 94.38 102 LEU A C 1
ATOM 777 O O . LEU A 1 102 ? 3.373 -3.773 1.754 1.00 94.38 102 LEU A O 1
ATOM 781 N N . ILE A 1 103 ? 3.422 -5.618 0.485 1.00 93.62 103 ILE A N 1
ATOM 782 C CA . ILE A 1 103 ? 1.978 -5.883 0.586 1.00 93.62 103 ILE A CA 1
ATOM 783 C C . ILE A 1 103 ? 1.564 -6.120 2.043 1.00 93.62 103 ILE A C 1
ATOM 785 O O . ILE A 1 103 ? 0.559 -5.564 2.486 1.00 93.62 103 ILE A O 1
ATOM 789 N N . GLN A 1 104 ? 2.346 -6.898 2.798 1.00 91.31 104 GLN A N 1
ATOM 790 C CA . GLN A 1 104 ? 2.081 -7.138 4.220 1.00 91.31 104 GLN A CA 1
ATOM 791 C C . GLN A 1 104 ? 2.170 -5.846 5.035 1.00 91.31 104 GLN A C 1
ATOM 793 O O . GLN A 1 104 ? 1.267 -5.544 5.813 1.00 91.31 104 GLN A O 1
ATOM 798 N N . PHE A 1 105 ? 3.203 -5.036 4.797 1.00 92.00 105 PHE A N 1
ATOM 799 C CA . PHE A 1 105 ? 3.319 -3.712 5.404 1.00 92.00 105 PHE A CA 1
ATOM 800 C C . PHE A 1 105 ? 2.109 -2.822 5.073 1.00 92.00 105 PHE A C 1
ATOM 802 O O . PHE A 1 105 ? 1.517 -2.213 5.959 1.00 92.00 105 PHE A O 1
ATOM 809 N N . LEU A 1 106 ? 1.674 -2.765 3.812 1.00 92.31 106 LEU A N 1
ATOM 810 C CA . LEU A 1 106 ? 0.501 -1.973 3.432 1.00 92.31 106 LEU A CA 1
ATOM 811 C C . LEU A 1 106 ? -0.779 -2.471 4.118 1.00 92.31 106 LEU A C 1
ATOM 813 O O . LEU A 1 106 ? -1.611 -1.651 4.509 1.00 92.31 106 LEU A O 1
ATOM 817 N N . ALA A 1 107 ? -0.924 -3.784 4.308 1.00 89.75 107 ALA A N 1
ATOM 818 C CA . ALA A 1 107 ? -2.067 -4.368 5.002 1.00 89.75 107 ALA A CA 1
ATOM 819 C C . ALA A 1 107 ? -2.130 -3.944 6.479 1.00 89.75 107 ALA A C 1
ATOM 821 O O . ALA A 1 107 ? -3.206 -3.587 6.961 1.00 89.75 107 ALA A O 1
ATOM 822 N N . THR A 1 108 ? -0.995 -3.895 7.185 1.00 86.31 108 THR A N 1
ATOM 823 C CA . THR A 1 108 ? -0.967 -3.433 8.587 1.00 86.31 108 THR A CA 1
ATOM 824 C C . THR A 1 108 ? -1.228 -1.936 8.711 1.00 86.31 108 THR A C 1
ATOM 826 O O . THR A 1 108 ? -1.853 -1.484 9.669 1.00 86.31 108 THR A O 1
ATOM 829 N N . ARG A 1 109 ? -0.827 -1.154 7.706 1.00 83.69 109 ARG A N 1
ATOM 830 C CA . ARG A 1 109 ? -1.075 0.294 7.638 1.00 83.69 109 ARG A CA 1
ATOM 831 C C . ARG A 1 109 ? -2.490 0.666 7.200 1.00 83.69 109 ARG A C 1
ATOM 833 O O . ARG A 1 109 ? -2.849 1.836 7.316 1.00 83.69 109 ARG A O 1
ATOM 840 N N . ALA A 1 110 ? -3.275 -0.279 6.685 1.00 81.81 110 ALA A N 1
ATOM 841 C CA . ALA A 1 110 ? -4.640 -0.040 6.215 1.00 81.81 110 ALA A CA 1
ATOM 842 C C . ALA A 1 110 ? -5.664 0.066 7.355 1.00 81.81 110 ALA A C 1
ATOM 844 O O . ALA A 1 110 ? -6.726 0.664 7.174 1.00 81.81 110 ALA A O 1
ATOM 845 N N . GLN A 1 111 ? -5.359 -0.496 8.527 1.00 77.25 111 GLN A N 1
ATOM 846 C CA . GLN A 1 111 ? -6.262 -0.474 9.674 1.00 77.25 111 GLN A CA 1
ATOM 847 C C . GLN A 1 111 ? -6.125 0.843 10.450 1.00 77.25 111 GLN A C 1
ATOM 849 O O . GLN A 1 111 ? -5.003 1.218 10.806 1.00 77.25 111 GLN A O 1
ATOM 854 N N . PRO A 1 112 ? -7.229 1.573 10.713 1.00 69.56 112 PRO A N 1
ATOM 855 C CA . PRO A 1 112 ? -7.164 2.747 11.570 1.00 69.56 112 PRO A CA 1
ATOM 856 C C . PRO A 1 112 ? -6.657 2.324 12.953 1.00 69.56 112 PRO A C 1
ATOM 858 O O .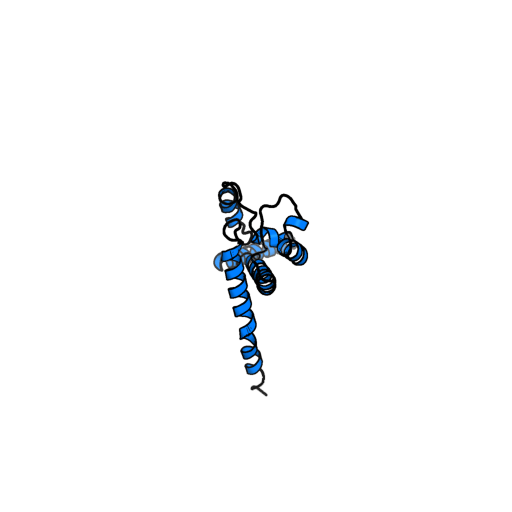 PRO A 1 112 ? -7.049 1.257 13.434 1.00 69.56 112 PRO A O 1
ATOM 861 N N . PRO A 1 113 ? -5.786 3.127 13.593 1.00 68.25 113 PRO A N 1
ATOM 862 C CA . PRO A 1 113 ? -5.383 2.835 14.959 1.00 68.25 113 PRO A CA 1
ATOM 863 C C . PRO A 1 113 ? -6.636 2.762 15.844 1.00 68.25 113 PRO A C 1
ATOM 865 O O . PRO A 1 113 ? -7.605 3.487 15.578 1.00 68.25 113 PRO A O 1
ATOM 868 N N . PRO A 1 114 ? -6.645 1.895 16.873 1.00 70.56 114 PRO A N 1
ATOM 869 C CA . PRO A 1 114 ? -7.763 1.844 17.799 1.00 70.56 114 PRO A CA 1
ATOM 870 C C . PRO A 1 114 ? -7.991 3.236 18.411 1.00 70.56 114 PRO A C 1
ATOM 872 O O . PRO A 1 114 ? -7.018 3.965 18.642 1.00 70.56 114 PRO A O 1
ATOM 875 N N . PRO A 1 115 ? -9.255 3.629 18.647 1.00 78.06 115 PRO A N 1
ATOM 876 C CA . PRO A 1 115 ? -9.555 4.908 19.275 1.00 78.06 115 PRO A CA 1
ATOM 877 C C . PRO A 1 115 ? -8.875 5.002 20.653 1.00 78.06 115 PRO A C 1
ATOM 879 O O . PRO A 1 115 ? -8.704 3.977 21.321 1.00 78.06 115 PRO A O 1
ATOM 882 N N . PRO A 1 116 ? -8.481 6.209 21.100 1.00 85.44 116 PRO A N 1
ATOM 883 C CA . PRO A 1 116 ? -7.938 6.409 22.439 1.00 85.44 116 PRO A CA 1
ATOM 884 C C . PRO A 1 116 ? -8.889 5.874 23.516 1.00 85.44 116 PRO A C 1
ATOM 886 O O . PRO A 1 116 ? -10.109 5.892 23.344 1.00 85.44 116 PRO A O 1
ATOM 889 N N . ARG A 1 117 ? -8.337 5.450 24.660 1.00 85.88 117 ARG A N 1
ATOM 890 C CA . ARG A 1 117 ? -9.111 4.862 25.767 1.00 85.88 117 ARG A CA 1
ATOM 891 C C . ARG A 1 117 ? -10.288 5.739 26.198 1.00 85.88 117 ARG A C 1
ATOM 893 O O . ARG A 1 117 ? -11.376 5.220 26.411 1.00 85.88 117 ARG A O 1
ATOM 900 N N . ASP A 1 118 ? -10.090 7.048 26.281 1.00 89.31 118 ASP A N 1
ATOM 901 C CA . ASP A 1 118 ? -11.143 7.974 26.707 1.00 89.31 118 ASP A CA 1
ATOM 902 C C . ASP A 1 118 ? -12.291 8.038 25.691 1.00 89.31 118 ASP A C 1
ATOM 904 O O . ASP A 1 118 ? -13.461 8.055 26.066 1.00 89.31 118 ASP A O 1
ATOM 908 N N . GLU A 1 119 ? -11.977 7.970 24.395 1.00 88.12 119 GLU A N 1
ATOM 909 C CA . GLU A 1 119 ? -12.989 7.888 23.341 1.00 88.12 119 GLU A CA 1
ATOM 910 C C . GLU A 1 119 ? -13.737 6.548 23.394 1.00 88.12 119 GLU A C 1
ATOM 912 O O . GLU A 1 119 ? -14.957 6.517 23.220 1.00 88.12 119 GLU A O 1
ATOM 917 N N . MET A 1 120 ? -13.041 5.446 23.698 1.00 88.19 120 MET A N 1
ATOM 918 C CA . MET A 1 120 ? -13.680 4.144 23.917 1.00 88.19 120 MET A CA 1
ATOM 919 C C . MET A 1 120 ? -14.651 4.174 25.102 1.00 88.19 120 MET A C 1
ATOM 921 O O . MET A 1 120 ? -15.774 3.683 24.977 1.00 88.19 120 MET A O 1
ATOM 925 N N . LEU A 1 121 ? -14.248 4.781 26.222 1.00 92.19 121 LEU A N 1
ATOM 926 C CA . LEU A 1 121 ? -15.084 4.916 27.418 1.00 92.19 121 LEU A CA 1
ATOM 927 C C . LEU A 1 121 ? -16.333 5.761 27.138 1.00 92.19 121 LEU A C 1
ATOM 929 O O . LEU A 1 121 ? -17.440 5.380 27.518 1.00 92.19 121 LEU A O 1
ATOM 933 N N . GLU A 1 122 ? -16.187 6.871 26.414 1.00 91.06 122 GLU A N 1
ATOM 934 C CA . GLU A 1 122 ? -17.326 7.698 26.006 1.00 91.06 122 GLU A CA 1
ATOM 935 C C . GLU A 1 122 ? -18.265 6.964 25.038 1.00 91.06 122 GLU A C 1
ATOM 937 O O . GLU A 1 122 ? -19.492 7.058 25.160 1.00 91.06 122 GLU A O 1
ATOM 942 N N . GLN A 1 123 ? -17.728 6.179 24.099 1.00 89.12 123 GLN A N 1
ATOM 943 C CA . GLN A 1 123 ? -18.543 5.333 23.223 1.00 89.12 123 GLN A CA 1
ATOM 944 C C . GLN A 1 123 ? -19.307 4.260 24.008 1.00 89.12 123 GLN A C 1
ATOM 946 O O . GLN A 1 123 ? -20.480 4.008 23.717 1.00 89.12 123 GLN A O 1
ATOM 951 N N . GLU A 1 124 ? -18.677 3.633 24.998 1.00 92.44 124 GLU A N 1
ATOM 952 C CA . GLU A 1 124 ? -19.311 2.622 25.845 1.00 92.44 124 GLU A CA 1
ATOM 953 C C . GLU A 1 124 ? -20.421 3.226 26.709 1.00 92.44 124 GLU A C 1
ATOM 955 O O . GLU A 1 124 ? -21.545 2.715 26.714 1.00 92.44 124 GLU A O 1
ATOM 960 N N . LYS A 1 125 ? -20.163 4.382 27.329 1.00 94.56 125 LYS A N 1
ATOM 961 C CA . LYS A 1 125 ? -21.170 5.154 28.066 1.00 94.56 125 LYS A CA 1
ATOM 962 C C . LYS A 1 125 ? -22.369 5.501 27.183 1.00 94.56 125 LYS A C 1
ATOM 964 O O . LYS A 1 125 ? -23.510 5.266 27.580 1.00 94.56 125 LYS A O 1
ATOM 969 N N . ARG A 1 126 ? -22.134 6.000 25.964 1.00 91.88 126 ARG A N 1
ATOM 970 C CA . ARG A 1 126 ? -23.204 6.307 24.995 1.00 91.88 126 ARG A CA 1
ATOM 971 C C . ARG A 1 126 ? -24.030 5.074 24.634 1.00 91.88 126 ARG A C 1
ATOM 973 O O . ARG A 1 126 ? -25.254 5.159 24.619 1.00 91.88 126 ARG A O 1
ATOM 980 N N . LYS A 1 127 ? -23.387 3.928 24.385 1.00 92.19 127 LYS A N 1
ATOM 981 C CA . LYS A 1 127 ? -24.085 2.658 24.114 1.00 92.19 127 LYS A CA 1
ATOM 982 C C . LYS A 1 127 ? -24.908 2.192 25.317 1.00 92.19 127 LYS A C 1
ATOM 984 O O . LYS A 1 127 ? -26.023 1.713 25.131 1.00 92.19 127 LYS A O 1
ATOM 989 N N . GLY A 1 128 ? -24.388 2.350 26.534 1.00 92.81 128 GLY A N 1
ATOM 990 C CA . GLY A 1 128 ? -25.110 2.036 27.769 1.00 92.81 128 GLY A CA 1
ATOM 991 C C . GLY A 1 128 ? -26.369 2.888 27.944 1.00 92.81 128 GLY A C 1
ATOM 992 O O . GLY A 1 128 ? -27.440 2.351 28.222 1.00 92.81 128 GLY A O 1
ATOM 993 N N . LEU A 1 129 ? -26.264 4.198 27.703 1.00 92.69 129 LEU A N 1
ATOM 994 C CA . LEU A 1 129 ? -27.403 5.120 27.757 1.00 92.69 129 LEU A CA 1
ATOM 995 C C . LEU A 1 129 ? -28.445 4.820 26.670 1.00 92.69 129 LEU A C 1
ATOM 997 O O . LEU A 1 129 ? -29.639 4.824 26.963 1.00 92.69 129 LEU A O 1
ATOM 1001 N N . ALA A 1 130 ? -28.007 4.509 25.445 1.00 90.75 130 ALA A N 1
ATOM 1002 C CA . ALA A 1 130 ? -28.903 4.109 24.361 1.00 90.75 130 ALA A CA 1
ATOM 1003 C C . ALA A 1 130 ? -29.703 2.850 24.737 1.00 90.75 130 ALA A C 1
ATOM 1005 O O . ALA A 1 130 ? -30.932 2.883 24.713 1.00 90.75 130 ALA A O 1
ATOM 1006 N N . ARG A 1 131 ? -29.029 1.803 25.234 1.00 90.69 131 ARG A N 1
ATOM 1007 C CA . ARG A 1 131 ? -29.686 0.570 25.705 1.00 90.69 131 ARG A CA 1
ATOM 1008 C C . ARG A 1 131 ? -30.683 0.824 26.832 1.00 90.69 131 ARG A C 1
ATOM 1010 O O . ARG A 1 131 ? -31.771 0.258 26.824 1.00 90.69 131 ARG A O 1
ATOM 1017 N N . GLN A 1 132 ? -30.339 1.687 27.791 1.00 86.88 132 GLN A N 1
ATOM 1018 C CA . GLN A 1 132 ? -31.272 2.071 28.857 1.00 86.88 132 GLN A CA 1
ATOM 1019 C C . GLN A 1 132 ? -32.495 2.812 28.309 1.00 86.88 132 GLN A C 1
ATOM 1021 O O . GLN A 1 132 ? -33.608 2.585 28.782 1.00 86.88 132 GLN A O 1
ATOM 1026 N N . SER A 1 133 ? -32.311 3.690 27.321 1.00 87.75 133 SER A N 1
ATOM 1027 C CA . SER A 1 133 ? -33.421 4.413 26.696 1.00 87.75 133 SER A CA 1
ATOM 1028 C C . SER A 1 133 ? -34.349 3.479 25.914 1.00 87.75 133 SER A C 1
ATOM 1030 O O . SER A 1 133 ? -35.565 3.566 26.077 1.00 87.75 133 SER A O 1
ATOM 1032 N N . GLU A 1 134 ? -33.789 2.520 25.172 1.00 87.19 134 GLU A N 1
ATOM 1033 C CA . GLU A 1 134 ? -34.539 1.490 24.446 1.00 87.19 134 GLU A CA 1
ATOM 1034 C C . GLU A 1 134 ? -35.315 0.589 25.417 1.00 87.19 134 GLU A C 1
ATOM 1036 O O . GLU A 1 134 ? -36.500 0.333 25.208 1.00 87.19 134 GLU A O 1
ATOM 1041 N N . GLN A 1 135 ? -34.698 0.171 26.528 1.00 84.38 135 GLN A N 1
ATOM 1042 C CA . GLN A 1 135 ? -35.373 -0.613 27.570 1.00 84.38 135 GLN A CA 1
ATOM 1043 C C . GLN A 1 135 ? -36.531 0.151 28.226 1.00 84.38 135 GLN A C 1
ATOM 1045 O O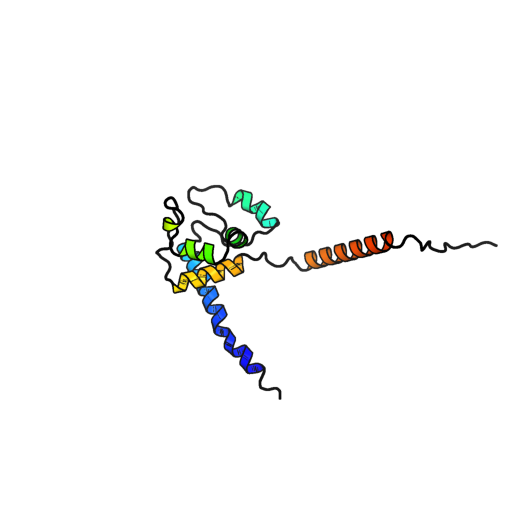 . GLN A 1 135 ? -37.598 -0.424 28.429 1.00 84.38 135 GLN A O 1
ATOM 1050 N N . ARG A 1 136 ? -36.355 1.447 28.520 1.00 81.56 136 ARG A N 1
ATOM 1051 C CA . ARG A 1 136 ? -37.420 2.295 29.087 1.00 81.56 136 ARG A CA 1
ATOM 1052 C C . ARG A 1 136 ? -38.573 2.525 28.112 1.00 81.56 136 ARG A C 1
ATOM 1054 O O . ARG A 1 136 ? -39.718 2.574 28.542 1.00 81.56 136 ARG A O 1
ATOM 1061 N N . GLN A 1 137 ? -38.289 2.655 26.818 1.00 77.81 137 GLN A N 1
ATOM 1062 C CA . GLN A 1 137 ? -39.321 2.803 25.785 1.00 77.81 137 GLN A CA 1
ATOM 1063 C C . GLN A 1 137 ? -40.052 1.484 25.494 1.00 77.81 137 GLN A C 1
ATOM 1065 O O . GLN A 1 137 ? -41.233 1.500 25.161 1.00 77.81 137 GLN A O 1
ATOM 1070 N N . SER A 1 138 ? -39.375 0.347 25.671 1.00 74.38 138 SER A N 1
ATOM 1071 C CA . SER A 1 138 ? -39.941 -0.992 25.453 1.00 74.38 138 SER A CA 1
ATOM 1072 C C . SER A 1 138 ? -40.765 -1.518 26.639 1.00 74.38 138 SER A C 1
ATOM 1074 O O . SER A 1 138 ? -41.406 -2.557 26.513 1.00 74.38 138 SER A O 1
ATOM 1076 N N . GLN A 1 139 ? -40.768 -0.824 27.785 1.00 61.78 139 GLN A N 1
ATOM 1077 C CA . GLN A 1 139 ? -41.612 -1.134 28.946 1.00 61.78 139 GLN A CA 1
ATOM 1078 C C . GLN A 1 139 ? -42.595 0.013 29.249 1.00 61.78 139 GLN A C 1
ATOM 1080 O O . GLN A 1 139 ? -42.370 0.799 30.173 1.00 61.78 139 GLN A O 1
ATOM 1085 N N . PRO A 1 140 ? -43.718 0.126 28.519 1.00 53.75 140 PRO A N 1
ATOM 1086 C CA . PRO A 1 140 ? -44.798 1.010 28.926 1.00 53.75 140 PRO A CA 1
ATOM 1087 C C . PRO A 1 140 ? -45.542 0.353 30.099 1.00 53.75 140 PRO A C 1
ATOM 1089 O O . PRO A 1 140 ? -46.378 -0.521 29.890 1.00 53.75 140 PRO A O 1
ATOM 1092 N N . GLY A 1 141 ? -45.232 0.725 31.349 1.00 55.97 141 GLY A N 1
ATOM 1093 C CA . GLY A 1 141 ? -46.052 0.244 32.470 1.00 55.97 141 GLY A CA 1
ATOM 1094 C C . GLY A 1 141 ? -45.609 0.506 33.908 1.00 55.97 141 GLY A C 1
ATOM 1095 O O . GLY A 1 141 ? -46.476 0.542 34.774 1.00 55.97 141 GLY A O 1
ATOM 1096 N N . GLN A 1 142 ? -44.331 0.727 34.224 1.00 51.91 142 GLN A N 1
ATOM 1097 C CA . GLN A 1 142 ? -43.950 0.958 35.629 1.00 51.91 142 GLN A CA 1
ATOM 1098 C C . GLN A 1 142 ? -43.917 2.448 35.971 1.00 51.91 142 GLN A C 1
ATOM 1100 O O . GLN A 1 142 ? -42.872 3.094 36.020 1.00 51.91 142 GLN A O 1
ATOM 1105 N N . GLN A 1 143 ? -45.115 2.990 36.206 1.00 51.25 143 GLN A N 1
ATOM 1106 C CA . GLN A 1 143 ? -45.295 4.232 36.950 1.00 51.25 143 GLN A CA 1
ATOM 1107 C C . GLN A 1 143 ? -44.778 4.045 38.386 1.00 51.25 143 GLN A C 1
ATOM 1109 O O . GLN A 1 143 ? -45.118 3.090 39.080 1.00 51.25 143 GLN A O 1
ATOM 1114 N N . ASN A 1 144 ? -43.929 4.978 38.801 1.00 50.06 144 ASN A N 1
ATOM 1115 C CA . ASN A 1 144 ? -43.359 5.121 40.136 1.00 50.06 144 ASN A CA 1
ATOM 1116 C C . ASN A 1 144 ? -44.479 5.379 41.174 1.00 50.06 144 ASN A C 1
ATOM 1118 O O . ASN A 1 144 ? -45.269 6.300 40.945 1.00 50.06 144 ASN A O 1
ATOM 1122 N N . PRO A 1 145 ? -44.570 4.668 42.319 1.00 50.28 145 PRO A N 1
ATOM 1123 C CA . PRO A 1 145 ? -45.456 5.071 43.406 1.00 50.28 145 PRO A CA 1
ATOM 1124 C C . PRO A 1 145 ? -44.852 6.303 44.086 1.00 50.28 145 PRO A C 1
ATOM 1126 O O . PRO A 1 145 ? -44.001 6.217 44.972 1.00 50.28 145 PRO A O 1
ATOM 1129 N N . GLN A 1 146 ? -45.267 7.477 43.623 1.00 45.44 146 GLN A N 1
ATOM 1130 C CA . GLN A 1 146 ? -44.946 8.740 44.260 1.00 45.44 146 GLN A CA 1
ATOM 1131 C C . GLN A 1 146 ? -45.655 8.805 45.618 1.00 45.44 146 GLN A C 1
ATOM 1133 O O . GLN A 1 146 ? -46.863 8.602 45.730 1.00 45.44 146 GLN A O 1
ATOM 1138 N N . GLN A 1 147 ? -44.839 9.066 46.637 1.00 52.16 147 GLN A N 1
ATOM 1139 C CA . GLN A 1 147 ? -45.175 9.440 48.005 1.00 52.16 147 GLN A CA 1
ATOM 1140 C C . GLN A 1 147 ? -46.554 10.101 48.145 1.00 52.16 147 GLN A C 1
ATOM 1142 O O . GLN A 1 147 ? -46.808 11.162 47.574 1.00 52.16 147 GLN A O 1
ATOM 1147 N N . LYS A 1 148 ? -47.406 9.528 48.999 1.00 42.38 148 LYS A N 1
ATOM 1148 C CA . LYS A 1 148 ? -48.556 10.230 49.570 1.00 42.38 148 LYS A CA 1
ATOM 1149 C C . LYS A 1 148 ? -48.386 10.276 51.085 1.00 42.38 148 LYS A C 1
ATOM 1151 O O . LYS A 1 148 ? -48.745 9.344 51.793 1.00 42.38 148 LYS A O 1
ATOM 1156 N N . GLY A 1 149 ? -47.782 11.361 51.561 1.00 52.44 149 GLY A N 1
ATOM 1157 C CA . GLY A 1 149 ? -47.988 11.825 52.928 1.00 52.44 149 GLY A CA 1
ATOM 1158 C C . GLY A 1 149 ? -49.335 12.546 53.022 1.00 52.44 149 GLY A C 1
ATOM 1159 O O . GLY A 1 149 ? -49.665 13.324 52.125 1.00 52.44 149 GLY A O 1
ATOM 1160 N N . SER A 1 150 ? -50.097 12.242 54.074 1.00 41.97 150 SER A N 1
ATOM 1161 C CA . SER A 1 150 ? -51.279 12.920 54.662 1.00 41.97 150 SER A CA 1
ATOM 1162 C C . SER A 1 150 ? -52.151 11.803 55.255 1.00 41.97 150 SER A C 1
ATOM 1164 O O . SER A 1 150 ? -52.480 10.874 54.527 1.00 41.97 150 SER A O 1
ATOM 1166 N N . LYS A 1 151 ? -52.565 11.791 56.518 1.00 41.75 151 LYS A N 1
ATOM 1167 C CA . LYS A 1 151 ? -52.751 12.841 57.518 1.00 41.75 151 LYS A CA 1
ATOM 1168 C C . LYS A 1 151 ? -52.779 12.168 58.892 1.00 41.75 151 LYS A C 1
ATOM 1170 O O . LYS A 1 151 ? -53.194 10.988 58.922 1.00 41.75 151 LYS A O 1
#